Protein AF-A0A2I0VXY8-F1 (afdb_monomer_lite)

Structure (mmCIF, N/CA/C/O backbone):
data_AF-A0A2I0VXY8-F1
#
_entry.id   AF-A0A2I0VXY8-F1
#
loop_
_atom_site.group_PDB
_atom_site.id
_atom_site.type_symbol
_atom_site.label_atom_id
_atom_site.label_alt_id
_atom_site.label_comp_id
_atom_site.label_asym_id
_atom_site.label_entity_id
_atom_site.label_seq_id
_atom_site.pdbx_PDB_ins_code
_atom_site.Cartn_x
_atom_site.Cartn_y
_atom_site.Cartn_z
_atom_site.occupancy
_atom_site.B_iso_or_equiv
_atom_site.auth_seq_id
_atom_site.auth_comp_id
_atom_site.auth_asym_id
_atom_site.auth_atom_id
_atom_site.pdbx_PDB_model_num
ATOM 1 N N . MET A 1 1 ? -5.530 31.339 13.058 1.00 39.69 1 MET A N 1
ATOM 2 C CA . MET A 1 1 ? -4.666 30.721 12.033 1.00 39.69 1 MET A CA 1
ATOM 3 C C . MET A 1 1 ? -5.581 29.997 11.065 1.00 39.69 1 MET A C 1
ATOM 5 O O . MET A 1 1 ? -6.158 28.988 11.444 1.00 39.69 1 MET A O 1
ATOM 9 N N . ALA A 1 2 ? -5.837 30.596 9.904 1.00 46.59 2 ALA A N 1
ATOM 10 C CA . ALA A 1 2 ? -6.727 30.026 8.899 1.00 46.59 2 ALA A CA 1
ATOM 11 C C . ALA A 1 2 ? -5.932 29.048 8.023 1.00 46.59 2 ALA A C 1
ATOM 13 O O . ALA A 1 2 ? -4.880 29.408 7.498 1.00 46.59 2 ALA A O 1
ATOM 14 N N . LEU A 1 3 ? -6.425 27.814 7.925 1.00 48.12 3 LEU A N 1
ATOM 15 C CA . LEU A 1 3 ? -5.934 26.788 7.010 1.00 48.12 3 LEU A CA 1
ATOM 16 C C . LEU A 1 3 ? -6.365 27.178 5.592 1.00 48.12 3 LEU A C 1
ATOM 18 O O . LEU A 1 3 ? -7.561 27.280 5.325 1.00 48.12 3 LEU A O 1
ATOM 22 N N . LEU A 1 4 ? -5.405 27.425 4.703 1.00 47.28 4 LEU A N 1
ATOM 23 C CA . LEU A 1 4 ? -5.689 27.650 3.288 1.00 47.28 4 LEU A CA 1
ATOM 24 C C . LEU A 1 4 ? -5.963 26.297 2.619 1.00 47.28 4 LEU A C 1
ATOM 26 O O . LEU A 1 4 ? -5.117 25.402 2.637 1.00 47.28 4 LEU A O 1
ATOM 30 N N . SER A 1 5 ? -7.183 26.163 2.089 1.00 48.56 5 SER A N 1
ATOM 31 C CA . SER A 1 5 ? -7.666 25.021 1.310 1.00 48.56 5 SER A CA 1
ATOM 32 C C . SER A 1 5 ? -6.918 24.937 -0.019 1.00 48.56 5 SER A C 1
ATOM 34 O O . SER A 1 5 ? -6.565 25.948 -0.623 1.00 48.56 5 SER A O 1
ATOM 36 N N . GLN A 1 6 ? -6.733 23.718 -0.511 1.00 51.12 6 GLN A N 1
ATOM 37 C CA . GLN A 1 6 ? -6.024 23.375 -1.746 1.00 51.12 6 GLN A CA 1
ATOM 38 C C . GLN A 1 6 ? -6.701 23.914 -3.033 1.00 51.12 6 GLN A C 1
ATOM 40 O O . GLN A 1 6 ? -6.185 23.737 -4.136 1.00 51.12 6 GLN A O 1
ATOM 45 N N . ASP A 1 7 ? -7.824 24.622 -2.892 1.00 49.06 7 ASP A N 1
ATOM 46 C CA . ASP A 1 7 ? -8.655 25.152 -3.976 1.00 49.06 7 ASP A CA 1
ATOM 47 C C . ASP A 1 7 ? -8.208 26.521 -4.523 1.00 49.06 7 ASP A C 1
ATOM 49 O O . ASP A 1 7 ? -8.632 26.914 -5.614 1.00 49.06 7 ASP A O 1
ATOM 53 N N . ASP A 1 8 ? -7.315 27.239 -3.833 1.00 45.84 8 ASP A N 1
ATOM 54 C CA . ASP A 1 8 ? -6.817 28.541 -4.309 1.00 45.84 8 ASP A CA 1
ATOM 55 C C . ASP A 1 8 ? -5.757 28.409 -5.416 1.00 45.84 8 ASP A C 1
ATOM 57 O O . ASP A 1 8 ? -5.575 29.319 -6.229 1.00 45.84 8 ASP A O 1
ATOM 61 N N . PHE A 1 9 ? -5.097 27.252 -5.528 1.00 46.38 9 PHE A N 1
ATOM 62 C CA . PHE A 1 9 ? -4.024 27.051 -6.507 1.00 46.38 9 PHE A CA 1
ATOM 63 C C . PHE A 1 9 ? -4.545 26.894 -7.947 1.00 46.38 9 PHE A C 1
ATOM 65 O O . PHE A 1 9 ? -3.851 27.215 -8.911 1.00 46.38 9 PHE A O 1
ATOM 72 N N . VAL A 1 10 ? -5.794 26.450 -8.117 1.00 50.94 10 VAL A N 1
ATOM 73 C CA . VAL A 1 10 ? -6.386 26.197 -9.445 1.00 50.94 10 VAL A CA 1
ATOM 74 C C . VAL A 1 10 ? -7.103 27.437 -10.003 1.00 50.94 10 VAL A C 1
ATOM 76 O O . VAL A 1 10 ? -7.308 27.554 -11.213 1.00 50.94 10 VAL A O 1
ATOM 79 N N . ARG A 1 11 ? -7.438 28.421 -9.156 1.00 52.59 11 ARG A N 1
ATOM 80 C CA . ARG A 1 11 ? -8.247 29.590 -9.547 1.00 52.59 11 ARG A CA 1
ATOM 81 C C . ARG A 1 11 ? -7.447 30.762 -10.129 1.00 52.59 11 ARG A C 1
ATOM 83 O O . ARG A 1 11 ? -8.044 31.689 -10.665 1.00 52.59 11 ARG A O 1
ATOM 90 N N . ALA A 1 12 ? -6.117 30.727 -10.120 1.00 44.78 12 ALA A N 1
ATOM 91 C CA . ALA A 1 12 ? -5.314 31.847 -10.622 1.00 44.78 12 ALA A CA 1
ATOM 92 C C . ALA A 1 12 ? -5.140 31.891 -12.155 1.00 44.78 12 ALA A C 1
ATOM 94 O O . ALA A 1 12 ? -4.522 32.820 -12.666 1.00 44.78 12 ALA A O 1
ATOM 95 N N . ARG A 1 13 ? -5.662 30.919 -12.923 1.00 51.94 13 ARG A N 1
ATOM 96 C CA . ARG A 1 13 ? -5.364 30.815 -14.369 1.00 51.94 13 ARG A CA 1
ATOM 97 C C . ARG A 1 13 ? -6.509 31.172 -15.312 1.00 51.94 13 ARG A C 1
ATOM 99 O O . ARG A 1 13 ? -6.507 30.763 -16.471 1.00 51.94 13 ARG A O 1
ATOM 106 N N . LYS A 1 14 ? -7.495 31.931 -14.831 1.00 50.03 14 LYS A N 1
ATOM 107 C CA . LYS A 1 14 ? -8.641 32.340 -15.648 1.00 50.03 14 LYS A CA 1
ATOM 108 C C . LYS A 1 14 ? -9.065 33.772 -15.333 1.00 50.03 14 LYS A C 1
ATOM 110 O O . LYS A 1 14 ? -10.103 33.986 -14.723 1.00 50.03 14 LYS A O 1
ATOM 115 N N . SER A 1 15 ? -8.265 34.754 -15.751 1.00 42.41 15 SER A N 1
ATOM 116 C CA . SER A 1 15 ? -8.765 36.123 -15.896 1.00 42.41 15 SER A CA 1
ATOM 117 C C . SER A 1 15 ? -7.908 36.954 -16.851 1.00 42.41 15 SER A C 1
ATOM 119 O O . SER A 1 15 ? -6.727 37.166 -16.614 1.00 42.41 15 SER A O 1
ATOM 121 N N . CYS A 1 16 ? -8.581 37.452 -17.888 1.00 39.25 16 CYS A N 1
ATOM 122 C CA . CYS A 1 16 ? -8.264 38.636 -18.684 1.00 39.25 16 CYS A CA 1
ATOM 123 C C . CYS A 1 16 ? -7.023 38.599 -19.587 1.00 39.25 16 CYS A C 1
ATOM 125 O O . CYS A 1 16 ? -5.950 39.098 -19.269 1.00 39.25 16 CYS A O 1
ATOM 127 N N . HIS A 1 17 ? -7.275 38.183 -20.828 1.00 43.22 17 HIS A N 1
ATOM 128 C CA . HIS A 1 17 ? -6.814 38.972 -21.964 1.00 43.22 17 HIS A CA 1
ATOM 129 C C . HIS A 1 17 ? -7.229 40.441 -21.769 1.00 43.22 17 HIS A C 1
ATOM 131 O O . HIS A 1 17 ? -8.412 40.706 -21.562 1.00 43.22 17 HIS A O 1
ATOM 137 N N . SER A 1 18 ? -6.275 41.370 -21.848 1.00 44.22 18 SER A N 1
ATOM 138 C CA . SER A 1 18 ? -6.299 42.512 -22.778 1.00 44.22 18 SER A CA 1
ATOM 139 C C . SER A 1 18 ? -5.542 43.730 -22.233 1.00 44.22 18 SER A C 1
ATOM 141 O O . SER A 1 18 ? -5.826 44.226 -21.147 1.00 44.22 18 SER A O 1
ATOM 143 N N . THR A 1 19 ? -4.698 44.263 -23.120 1.00 50.09 19 THR A N 1
ATOM 144 C CA . THR A 1 19 ? -4.277 45.669 -23.226 1.00 50.09 19 THR A CA 1
ATOM 145 C C . THR A 1 19 ? -3.020 46.101 -22.462 1.00 50.09 19 THR A C 1
ATOM 147 O O . THR A 1 19 ? -3.094 46.660 -21.375 1.00 50.09 19 THR A O 1
ATOM 150 N N . GLY A 1 20 ? -1.883 46.003 -23.164 1.00 48.53 20 GLY A N 1
ATOM 151 C CA . GLY A 1 20 ? -0.896 47.089 -23.204 1.00 48.53 20 GLY A CA 1
ATOM 152 C C . GLY A 1 20 ? 0.458 46.814 -22.555 1.00 48.53 20 GLY A C 1
ATOM 153 O O . GLY A 1 20 ? 0.746 47.387 -21.513 1.00 48.53 20 GLY A O 1
ATOM 154 N N . GLU A 1 21 ? 1.330 46.048 -23.215 1.00 42.62 21 GLU A N 1
ATOM 155 C CA . GLU A 1 21 ? 2.767 46.064 -22.915 1.00 42.62 21 GLU A CA 1
ATOM 156 C C . GLU A 1 21 ? 3.535 46.643 -24.105 1.00 42.62 21 GLU A C 1
ATOM 158 O O . GLU A 1 21 ? 3.583 46.068 -25.194 1.00 42.62 21 GLU A O 1
ATOM 163 N N . GLY A 1 22 ? 4.121 47.819 -23.888 1.00 44.28 22 GLY A N 1
ATOM 164 C CA . GLY A 1 22 ? 5.251 48.293 -24.666 1.00 44.28 22 GLY A CA 1
ATOM 165 C C . GLY A 1 22 ? 6.540 47.687 -24.112 1.00 44.28 22 GLY A C 1
ATOM 166 O O . GLY A 1 22 ? 6.808 47.811 -22.924 1.00 44.28 22 GLY A O 1
ATOM 167 N N . SER A 1 23 ? 7.316 47.085 -25.016 1.00 50.28 23 SER A N 1
ATOM 168 C CA . SER A 1 23 ? 8.779 46.925 -25.019 1.00 50.28 23 SER A CA 1
ATOM 169 C C . SER A 1 23 ? 9.497 46.410 -23.762 1.00 50.28 23 SER A C 1
ATOM 171 O O . SER A 1 23 ? 9.685 47.140 -22.797 1.00 50.28 23 SER A O 1
ATOM 173 N N 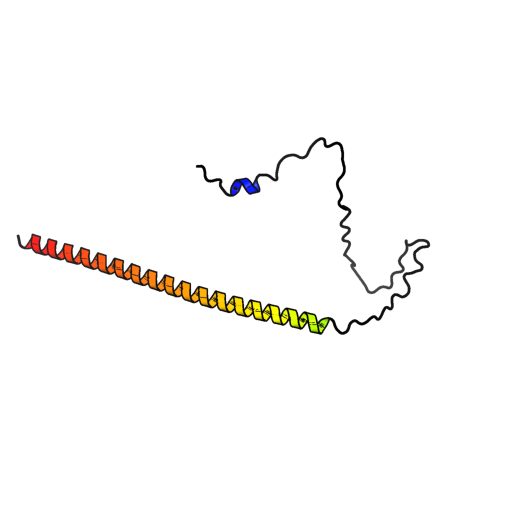. SER A 1 24 ? 10.194 45.276 -23.895 1.00 54.75 24 SER A N 1
ATOM 174 C CA . SER A 1 24 ? 11.632 45.258 -24.248 1.00 54.75 24 SER A CA 1
ATOM 175 C C . SER A 1 24 ? 12.341 43.987 -23.755 1.00 54.75 24 SER A C 1
ATOM 177 O O . SER A 1 24 ? 12.337 43.682 -22.571 1.00 54.75 24 SER A O 1
ATOM 179 N N . SER A 1 25 ? 13.036 43.342 -24.698 1.00 55.22 25 SER A N 1
ATOM 180 C CA . SER A 1 25 ? 14.230 42.497 -24.547 1.00 55.22 25 SER A CA 1
ATOM 181 C C . SER A 1 25 ? 14.172 41.268 -23.626 1.00 55.22 25 SER A C 1
ATOM 183 O O . SER A 1 25 ? 14.340 41.348 -22.413 1.00 55.22 25 SER A O 1
ATOM 185 N N . GLY A 1 26 ? 14.079 40.090 -24.249 1.00 40.38 26 GLY A N 1
ATOM 186 C CA . GLY A 1 26 ? 14.292 38.815 -23.570 1.00 40.38 26 GLY A CA 1
ATOM 187 C C . GLY A 1 26 ? 14.126 37.613 -24.494 1.00 40.38 26 GLY A C 1
ATOM 188 O O . GLY A 1 26 ? 13.031 37.093 -24.640 1.00 40.38 26 GLY A O 1
ATOM 189 N N . SER A 1 27 ? 15.227 37.207 -25.130 1.00 53.22 27 SER A N 1
ATOM 190 C CA . SER A 1 27 ? 15.594 35.819 -25.453 1.00 53.22 27 SER A CA 1
ATOM 191 C C . SER A 1 27 ? 14.529 34.730 -25.223 1.00 53.22 27 SER A C 1
ATOM 193 O O . SER A 1 27 ? 14.286 34.350 -24.082 1.00 53.22 27 SER A O 1
ATOM 195 N N . ALA A 1 28 ? 14.041 34.126 -26.307 1.00 46.94 28 ALA A N 1
ATOM 196 C CA . ALA A 1 28 ? 13.928 32.675 -26.509 1.00 46.94 28 ALA A CA 1
ATOM 197 C C . ALA A 1 28 ? 13.139 32.430 -27.799 1.00 46.94 28 ALA A C 1
ATOM 199 O O . ALA A 1 28 ? 12.062 32.980 -27.994 1.00 46.94 28 ALA A O 1
ATOM 200 N N . HIS A 1 29 ? 13.715 31.616 -28.673 1.00 53.88 29 HIS A N 1
ATOM 201 C CA . HIS A 1 29 ? 13.221 31.196 -29.982 1.00 53.88 29 HIS A CA 1
ATOM 202 C C . HIS A 1 29 ? 11.761 30.691 -29.926 1.00 53.88 29 HIS A C 1
ATOM 204 O O . HIS A 1 29 ? 11.521 29.660 -29.295 1.00 53.88 29 HIS A O 1
ATOM 210 N N . PRO A 1 30 ? 10.787 31.338 -30.599 1.00 53.91 30 PRO A N 1
ATOM 211 C CA . PRO A 1 30 ? 9.439 30.804 -30.694 1.00 53.91 30 PRO A CA 1
ATOM 212 C C . PRO A 1 30 ? 8.966 30.838 -32.147 1.00 53.91 30 PRO A C 1
ATOM 214 O O . PRO A 1 30 ? 8.370 31.808 -32.598 1.00 53.91 30 PRO A O 1
ATOM 217 N N . SER A 1 31 ? 9.231 29.781 -32.895 1.00 50.72 31 SER A N 1
ATOM 218 C CA . SER A 1 31 ? 8.429 29.445 -34.070 1.00 50.72 31 SER A CA 1
ATOM 219 C C . SER A 1 31 ? 8.839 28.049 -34.510 1.00 50.72 31 SER A C 1
ATOM 221 O O . SER A 1 31 ? 10.013 27.703 -34.495 1.00 50.72 31 SER A O 1
ATOM 223 N N . GLU A 1 32 ? 7.960 27.146 -34.884 1.00 47.75 32 GLU A N 1
ATOM 224 C CA . GLU A 1 32 ? 6.510 27.124 -34.952 1.00 47.75 32 GLU A CA 1
ATOM 225 C C . GLU A 1 32 ? 6.243 25.655 -35.271 1.00 47.75 32 GLU A C 1
ATOM 227 O O . GLU A 1 32 ? 6.918 25.066 -36.119 1.00 47.75 32 GLU A O 1
ATOM 232 N N . TYR A 1 33 ? 5.351 25.010 -34.528 1.00 51.44 33 TYR A N 1
ATOM 233 C CA . TYR A 1 33 ? 5.003 23.627 -34.810 1.00 51.44 33 TYR A CA 1
ATOM 234 C C . TYR A 1 33 ? 4.408 23.561 -36.222 1.00 51.44 33 TYR A C 1
ATOM 236 O O . TYR A 1 33 ? 3.313 24.062 -36.465 1.00 51.44 33 TYR A O 1
ATOM 244 N N . HIS A 1 34 ? 5.120 22.935 -37.155 1.00 47.75 34 HIS A N 1
ATOM 245 C CA . HIS A 1 34 ? 4.559 22.495 -38.429 1.00 47.75 34 HIS A CA 1
ATOM 246 C C . HIS A 1 34 ? 4.683 20.977 -38.526 1.00 47.75 34 HIS A C 1
ATOM 248 O O . HIS A 1 34 ? 5.476 20.413 -39.276 1.00 47.75 34 HIS A O 1
ATOM 254 N N . THR A 1 35 ? 3.873 20.315 -37.703 1.00 50.97 35 THR A N 1
ATOM 255 C CA . THR A 1 35 ? 3.573 18.891 -37.812 1.00 50.97 35 THR A CA 1
ATOM 256 C C . THR A 1 35 ? 2.716 18.680 -39.055 1.00 50.97 35 THR A C 1
ATOM 258 O O . THR A 1 35 ? 1.533 19.006 -39.053 1.00 50.97 35 THR A O 1
ATOM 261 N N . TRP A 1 36 ? 3.304 18.120 -40.109 1.00 45.09 36 TRP A N 1
ATOM 262 C CA . TRP A 1 36 ? 2.553 17.554 -41.225 1.00 45.09 36 TRP A CA 1
ATOM 263 C C . TRP A 1 36 ? 2.878 16.073 -41.310 1.00 45.09 36 TRP A C 1
ATOM 265 O O . TRP A 1 36 ? 3.989 15.681 -41.661 1.00 45.09 36 TRP A O 1
ATOM 275 N N . SER A 1 37 ? 1.895 15.247 -40.990 1.00 54.56 37 SER A N 1
ATOM 276 C CA . SER A 1 37 ? 1.939 13.823 -41.273 1.00 54.56 37 SER A CA 1
ATOM 277 C C . SER A 1 37 ? 0.543 13.378 -41.664 1.00 54.56 37 SER A C 1
ATOM 279 O O . SER A 1 37 ? -0.280 13.094 -40.801 1.00 54.56 37 SER A O 1
ATOM 281 N N . ASP A 1 38 ? 0.301 13.327 -42.969 1.00 45.38 38 ASP A N 1
ATOM 282 C CA . ASP A 1 38 ? -0.522 12.262 -43.528 1.00 45.38 38 ASP A CA 1
ATOM 283 C C . ASP A 1 38 ? -0.097 12.003 -44.976 1.00 45.38 38 ASP A C 1
ATOM 285 O O . ASP A 1 38 ? -0.452 12.730 -45.904 1.00 45.38 38 ASP A O 1
ATOM 289 N N . VAL A 1 39 ? 0.724 10.967 -45.172 1.00 57.31 39 VAL A N 1
ATOM 290 C CA . VAL A 1 39 ? 0.966 10.411 -46.507 1.00 57.31 39 VAL A CA 1
ATOM 291 C C . VAL A 1 39 ? -0.068 9.318 -46.708 1.00 57.31 39 VAL A C 1
ATOM 293 O O . VAL A 1 39 ? 0.178 8.136 -46.464 1.00 57.31 39 VAL A O 1
ATOM 296 N N . VAL A 1 40 ? -1.260 9.727 -47.135 1.00 48.97 40 VAL A N 1
ATOM 297 C CA . VAL A 1 40 ? -2.282 8.781 -47.567 1.00 48.97 40 VAL A CA 1
ATOM 298 C C . VAL A 1 40 ? -1.931 8.334 -48.983 1.00 48.97 40 VAL A C 1
ATOM 300 O O . VAL A 1 40 ? -2.163 9.045 -49.956 1.00 48.97 40 VAL A O 1
ATOM 303 N N . GLY A 1 41 ? -1.376 7.129 -49.090 1.00 48.88 41 GLY A N 1
ATOM 304 C CA . GLY A 1 41 ? -1.437 6.346 -50.320 1.00 48.88 41 GLY A CA 1
ATOM 305 C C . GLY A 1 41 ? -0.135 6.209 -51.106 1.00 48.88 41 GLY A C 1
ATOM 306 O O . GLY A 1 41 ? 0.326 7.123 -51.777 1.00 48.88 41 GLY A O 1
ATOM 307 N N . GLY A 1 42 ? 0.338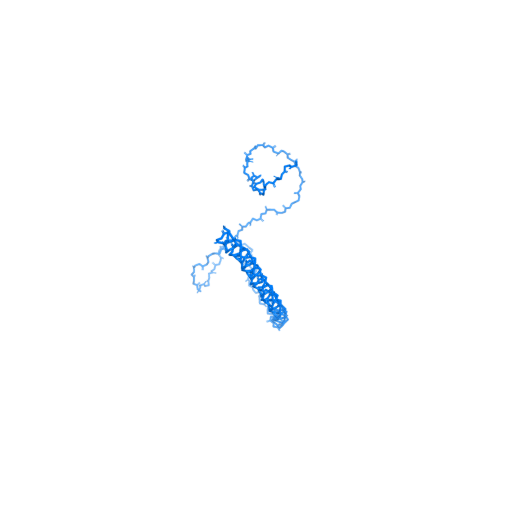 4.964 -51.159 1.00 45.94 42 GLY A N 1
ATOM 308 C CA . GLY A 1 42 ? 0.881 4.394 -52.387 1.00 45.94 42 GLY A CA 1
ATOM 309 C C . GLY A 1 42 ? 2.379 4.571 -52.605 1.00 45.94 42 GLY A C 1
ATOM 310 O O . GLY A 1 42 ? 2.924 5.665 -52.675 1.00 45.94 42 GLY A O 1
ATOM 311 N N . ARG A 1 43 ? 3.045 3.439 -52.825 1.00 58.00 43 ARG A N 1
ATOM 312 C CA . ARG A 1 43 ? 4.410 3.345 -53.343 1.00 58.00 43 ARG A CA 1
ATOM 313 C C . ARG A 1 43 ? 4.441 3.902 -54.775 1.00 58.00 43 ARG A C 1
ATOM 315 O O . ARG A 1 43 ? 4.377 3.140 -55.733 1.00 58.00 43 ARG A O 1
ATOM 322 N N . GLN A 1 44 ? 4.500 5.221 -54.938 1.00 52.81 44 GLN A N 1
ATOM 323 C CA . GLN A 1 44 ? 4.693 5.865 -56.235 1.00 52.81 44 GLN A CA 1
ATOM 324 C C . GLN A 1 44 ? 5.842 6.866 -56.158 1.00 52.81 44 GLN A C 1
ATOM 326 O O . GLN A 1 44 ? 5.891 7.744 -55.302 1.00 52.81 44 GLN A O 1
ATOM 331 N N . ARG A 1 45 ? 6.803 6.685 -57.067 1.00 60.84 45 ARG A N 1
ATOM 332 C CA . ARG A 1 45 ? 7.999 7.509 -57.249 1.00 60.84 45 ARG A CA 1
ATOM 333 C C . ARG A 1 45 ? 7.567 8.891 -57.759 1.00 60.84 45 ARG A C 1
ATOM 335 O O . ARG A 1 45 ? 7.540 9.131 -58.963 1.00 60.84 45 ARG A O 1
ATOM 342 N N . GLY A 1 46 ? 7.153 9.761 -56.841 1.00 48.09 46 GLY A N 1
ATOM 343 C CA . GLY A 1 46 ? 6.697 11.118 -57.130 1.00 48.09 46 GLY A CA 1
ATOM 344 C C . GLY A 1 46 ? 7.870 12.040 -57.447 1.00 48.09 46 GLY A C 1
ATOM 345 O O . GLY A 1 46 ? 8.811 12.151 -56.664 1.00 48.09 46 GLY A O 1
ATOM 346 N N . ARG A 1 47 ? 7.829 12.703 -58.606 1.00 64.00 47 ARG A N 1
ATOM 347 C CA . ARG A 1 47 ? 8.729 13.826 -58.898 1.00 64.00 47 ARG A CA 1
ATOM 348 C C . ARG A 1 47 ? 8.256 15.013 -58.063 1.00 64.00 47 ARG A C 1
ATOM 350 O O . ARG A 1 47 ? 7.101 15.414 -58.176 1.00 64.00 47 ARG A O 1
ATOM 357 N N . ILE A 1 48 ? 9.134 15.541 -57.217 1.00 59.25 48 ILE A N 1
ATOM 358 C CA . ILE A 1 48 ? 8.851 16.723 -56.402 1.00 59.25 48 ILE A CA 1
ATOM 359 C C . ILE A 1 48 ? 9.012 17.947 -57.306 1.00 59.25 48 ILE A C 1
ATOM 361 O O . ILE A 1 48 ? 10.103 18.210 -57.810 1.00 59.25 48 ILE A O 1
ATOM 365 N N . TYR A 1 49 ? 7.929 18.689 -57.528 1.00 59.06 49 TYR A N 1
ATOM 366 C CA . TYR A 1 49 ? 7.962 19.978 -58.217 1.00 59.06 49 TYR A CA 1
ATOM 367 C C . TYR A 1 49 ? 7.874 21.094 -57.170 1.00 59.06 49 TYR A C 1
ATOM 369 O O . TYR A 1 49 ? 7.027 21.029 -56.285 1.00 59.06 49 TYR A O 1
ATOM 377 N N . GLY A 1 50 ? 8.754 22.099 -57.262 1.00 60.38 50 GLY A N 1
ATOM 378 C CA . GLY A 1 50 ? 8.729 23.277 -56.378 1.00 60.38 50 GLY A CA 1
ATOM 379 C C . GLY A 1 50 ? 10.074 23.734 -55.801 1.00 60.38 50 GLY A C 1
ATOM 380 O O . GLY A 1 50 ? 10.119 24.775 -55.160 1.00 60.38 50 GLY A O 1
ATOM 381 N N . LEU A 1 51 ? 11.180 23.018 -56.038 1.00 60.03 51 LEU A N 1
ATOM 382 C CA . LEU A 1 51 ? 12.483 23.329 -55.417 1.00 60.03 51 LEU A CA 1
ATOM 383 C C . LEU A 1 51 ? 13.347 24.375 -56.151 1.00 60.03 51 LEU A C 1
ATOM 385 O O . LEU A 1 51 ? 14.462 24.656 -55.711 1.00 60.03 51 LEU A O 1
ATOM 389 N N . GLY A 1 52 ? 12.870 24.957 -57.256 1.00 61.19 52 GLY A N 1
ATOM 390 C CA . GLY A 1 52 ? 13.661 25.909 -58.049 1.00 61.19 52 GLY A CA 1
ATOM 391 C C . GLY A 1 52 ? 15.071 25.386 -58.379 1.00 61.19 52 GLY A C 1
ATOM 392 O O . GLY A 1 52 ? 15.299 24.178 -58.457 1.00 61.19 52 GLY A O 1
ATOM 393 N N . SER A 1 53 ? 16.048 26.281 -58.534 1.00 58.56 53 SER A N 1
ATOM 394 C CA . SER A 1 53 ? 17.460 25.935 -58.786 1.00 58.56 53 SER A CA 1
ATOM 395 C C . SER A 1 53 ? 18.155 25.187 -57.633 1.00 58.56 53 SER A C 1
ATOM 397 O O . SER A 1 53 ? 19.295 24.758 -57.793 1.00 58.56 53 SER A O 1
ATOM 399 N N . GLN A 1 54 ? 17.486 24.989 -56.492 1.00 58.50 54 GLN A N 1
ATOM 400 C CA . GLN A 1 54 ? 18.031 24.323 -55.306 1.00 58.50 54 GLN A CA 1
ATOM 401 C C . GLN A 1 54 ? 17.676 22.825 -55.230 1.00 58.50 54 GLN A C 1
ATOM 403 O O . GLN A 1 54 ? 18.101 22.125 -54.315 1.00 58.50 54 GLN A O 1
ATOM 408 N N . GLY A 1 55 ? 16.936 22.299 -56.214 1.00 56.66 55 GLY A N 1
ATOM 409 C CA . GLY A 1 55 ? 16.531 20.889 -56.267 1.00 56.66 55 GLY A CA 1
ATOM 410 C C . GLY A 1 55 ? 17.620 19.889 -56.679 1.00 56.66 55 GLY A C 1
ATOM 411 O O . GLY A 1 55 ? 17.341 18.696 -56.732 1.00 56.66 55 GLY A O 1
ATOM 412 N N . TYR A 1 56 ? 18.843 20.335 -56.984 1.00 55.00 56 TYR A N 1
ATOM 413 C CA . TYR A 1 56 ? 19.863 19.485 -57.618 1.00 55.00 56 TYR A CA 1
ATOM 414 C C . TYR A 1 56 ? 20.700 18.620 -56.652 1.00 55.00 56 TYR A C 1
ATOM 416 O O . TYR A 1 56 ? 21.584 17.902 -57.100 1.00 55.00 56 TYR A O 1
ATOM 424 N N . ALA A 1 57 ? 20.455 18.663 -55.337 1.00 55.03 57 ALA A N 1
ATOM 425 C CA . ALA A 1 57 ? 21.326 18.009 -54.348 1.00 55.03 57 ALA A CA 1
ATOM 426 C C . ALA A 1 57 ? 20.680 16.852 -53.560 1.00 55.03 57 ALA A C 1
ATOM 428 O O . ALA A 1 57 ? 21.287 16.363 -52.613 1.00 55.03 57 ALA A O 1
ATOM 429 N N . TYR A 1 58 ? 19.476 16.389 -53.920 1.00 49.38 58 TYR A N 1
ATOM 430 C CA . TYR A 1 58 ? 18.842 15.250 -53.225 1.00 49.38 58 TYR A CA 1
ATOM 431 C C . TYR A 1 58 ? 19.184 13.880 -53.839 1.00 49.38 58 TYR A C 1
ATOM 433 O O . TYR A 1 58 ? 18.521 12.879 -53.574 1.00 49.38 58 TYR A O 1
ATOM 441 N N . GLU A 1 59 ? 20.220 13.803 -54.670 1.00 58.56 59 GLU A N 1
ATOM 442 C CA . GLU A 1 59 ? 20.739 12.528 -55.149 1.00 58.56 59 GLU A CA 1
ATOM 443 C C . GLU A 1 59 ? 21.984 12.164 -54.331 1.00 58.56 59 GLU A C 1
ATOM 445 O O . GLU A 1 59 ? 23.067 12.694 -54.547 1.00 58.56 59 GLU A O 1
ATOM 450 N N . GLY A 1 60 ? 21.818 11.250 -53.369 1.00 53.72 60 GLY A N 1
ATOM 451 C CA . GLY A 1 60 ? 22.943 10.451 -52.885 1.00 53.72 60 GLY A CA 1
ATOM 452 C C . GLY A 1 60 ? 23.460 10.713 -51.472 1.00 53.72 60 GLY A C 1
ATOM 453 O O . GLY A 1 60 ? 24.668 10.764 -51.280 1.00 53.72 60 GLY A O 1
ATOM 454 N N . ASN A 1 61 ? 22.605 10.695 -50.448 1.00 50.41 61 ASN A N 1
ATOM 455 C CA . ASN A 1 61 ? 23.061 10.298 -49.107 1.00 50.41 61 ASN A CA 1
ATOM 456 C C . ASN A 1 61 ? 22.905 8.781 -48.931 1.00 50.41 61 ASN A C 1
ATOM 458 O O . ASN A 1 61 ? 22.179 8.305 -48.063 1.00 50.41 61 ASN A O 1
ATOM 462 N N . SER A 1 62 ? 23.623 8.004 -49.751 1.00 55.03 62 SER A N 1
ATOM 463 C CA . SER A 1 62 ? 23.999 6.634 -49.375 1.00 55.03 62 SER A CA 1
ATOM 464 C C . SER A 1 62 ? 25.144 6.707 -48.366 1.00 55.03 62 SER A C 1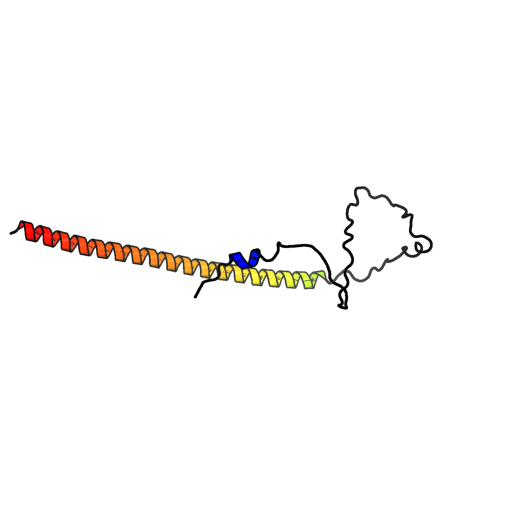
ATOM 466 O O . SER A 1 62 ? 26.270 6.312 -48.649 1.00 55.03 62 SER A O 1
ATOM 468 N N . SER A 1 63 ? 24.863 7.244 -47.180 1.00 48.47 63 SER A N 1
ATOM 469 C CA . SER A 1 63 ? 25.753 7.094 -46.033 1.00 48.47 63 SER A CA 1
ATOM 470 C C . SER A 1 63 ? 25.381 5.799 -45.328 1.00 48.47 63 SER A C 1
AT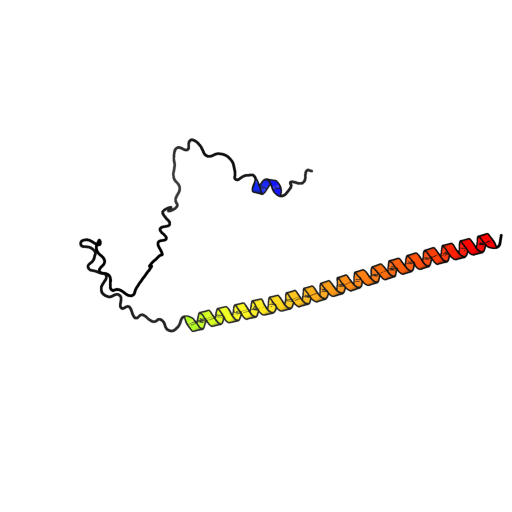OM 472 O O . SER A 1 63 ? 24.696 5.794 -44.308 1.00 48.47 63 SER A O 1
ATOM 474 N N . THR A 1 64 ? 25.833 4.682 -45.896 1.00 53.19 64 THR A N 1
ATOM 475 C CA . THR A 1 64 ? 25.951 3.400 -45.195 1.00 53.19 64 THR A CA 1
ATOM 476 C C . THR A 1 64 ? 27.029 3.568 -44.125 1.00 53.19 64 THR A C 1
ATOM 478 O O . THR A 1 64 ? 28.187 3.216 -44.320 1.00 53.19 64 THR A O 1
ATOM 481 N N . SER A 1 65 ? 26.665 4.201 -43.013 1.00 52.62 65 SER A N 1
ATOM 482 C CA . SER A 1 65 ? 27.547 4.486 -41.885 1.00 52.62 65 SER A CA 1
ATOM 483 C C . SER A 1 65 ? 27.027 3.734 -40.667 1.00 52.62 65 SER A C 1
ATOM 485 O O . SER A 1 65 ? 26.134 4.210 -39.978 1.00 52.62 65 SER A O 1
ATOM 487 N N . ALA A 1 66 ? 27.579 2.535 -40.463 1.00 53.28 66 ALA A N 1
ATOM 488 C CA . ALA A 1 66 ? 27.634 1.785 -39.206 1.00 53.28 66 ALA A CA 1
ATOM 489 C C . ALA A 1 66 ? 26.367 1.797 -38.320 1.00 53.28 66 ALA A C 1
ATOM 491 O O . ALA A 1 66 ? 26.387 2.292 -37.199 1.00 53.28 66 ALA A O 1
ATOM 492 N N . PHE A 1 67 ? 25.283 1.169 -38.777 1.00 52.97 67 PHE A N 1
ATOM 493 C CA . PHE A 1 67 ? 24.140 0.825 -37.919 1.00 52.97 67 PHE A CA 1
ATOM 494 C C . PHE A 1 67 ? 24.167 -0.650 -37.511 1.00 52.97 67 PHE A C 1
ATOM 496 O O . PHE A 1 67 ? 23.203 -1.363 -37.743 1.00 52.97 67 PHE A O 1
ATOM 503 N N . TYR A 1 68 ? 25.260 -1.122 -36.913 1.00 54.72 68 TYR A N 1
ATOM 504 C CA . TYR A 1 68 ? 25.255 -2.409 -36.209 1.00 54.72 68 TYR A CA 1
ATOM 505 C C . TYR A 1 68 ? 26.229 -2.379 -35.027 1.00 54.72 68 TYR A C 1
ATOM 507 O O . TYR A 1 68 ? 27.208 -3.106 -35.068 1.00 54.72 68 TYR A O 1
ATOM 515 N N . ASP A 1 69 ? 25.995 -1.523 -34.018 1.00 53.81 69 ASP A N 1
ATOM 516 C CA . ASP A 1 69 ? 26.320 -1.877 -32.613 1.00 53.81 69 ASP A CA 1
ATOM 517 C C . ASP A 1 69 ? 25.750 -0.922 -31.531 1.00 53.81 69 ASP A C 1
ATOM 519 O O . ASP A 1 69 ? 26.366 -0.683 -30.499 1.00 53.81 69 ASP A O 1
ATOM 523 N N . LEU A 1 70 ? 24.573 -0.316 -31.735 1.00 52.97 70 LEU A N 1
ATOM 524 C CA . LEU A 1 70 ? 23.881 0.415 -30.649 1.00 52.97 70 LEU A CA 1
ATOM 525 C C . LEU A 1 70 ? 22.780 -0.415 -29.976 1.00 52.97 70 LEU A C 1
ATOM 527 O O . LEU A 1 70 ? 22.221 0.008 -28.968 1.00 52.97 70 LEU A O 1
ATOM 531 N N . SER A 1 71 ? 22.472 -1.601 -30.509 1.00 55.91 71 SER A N 1
ATOM 532 C CA . SER A 1 71 ? 21.393 -2.447 -29.988 1.00 55.91 71 SER A CA 1
ATOM 533 C C . SER A 1 71 ? 21.808 -3.192 -28.718 1.00 55.91 71 SER A C 1
ATOM 535 O O . SER A 1 71 ? 21.003 -3.333 -27.807 1.00 55.91 71 SER A O 1
ATOM 537 N N . THR A 1 72 ? 23.065 -3.628 -28.621 1.00 55.47 72 THR A N 1
ATOM 538 C CA . THR A 1 72 ? 23.543 -4.474 -27.517 1.00 55.47 72 THR A CA 1
ATOM 539 C C . THR A 1 72 ? 23.625 -3.701 -26.193 1.00 55.47 72 THR A C 1
ATOM 541 O O . THR A 1 72 ? 23.179 -4.193 -25.162 1.00 55.47 72 THR A O 1
ATOM 544 N N . GLY A 1 73 ? 24.109 -2.452 -26.224 1.00 56.28 73 GLY A N 1
ATOM 545 C CA . GLY A 1 73 ? 24.258 -1.622 -25.020 1.00 56.28 73 GLY A CA 1
ATOM 546 C C . GLY A 1 73 ? 22.949 -1.025 -2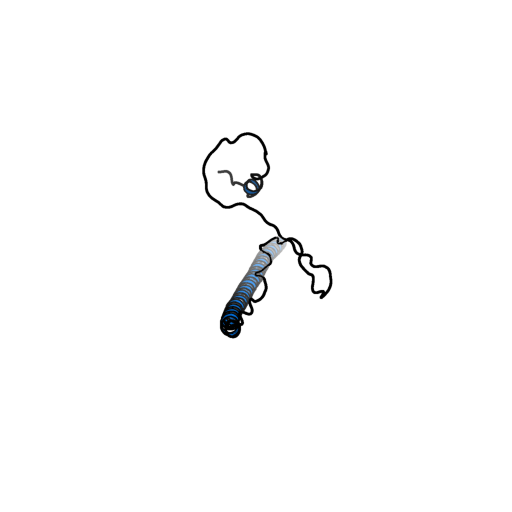4.489 1.00 56.28 73 GLY A C 1
ATOM 547 O O . GLY A 1 73 ? 22.791 -0.861 -23.282 1.00 56.28 73 GLY A O 1
ATOM 548 N N . VAL A 1 74 ? 21.979 -0.717 -25.357 1.00 61.03 74 VAL A N 1
ATOM 549 C CA . VAL A 1 74 ? 20.671 -0.195 -24.917 1.00 61.03 74 VAL A CA 1
ATOM 550 C C . VAL A 1 74 ? 19.828 -1.305 -24.289 1.00 61.03 74 VAL A C 1
ATOM 552 O O . VAL A 1 74 ? 19.288 -1.101 -23.202 1.00 61.03 74 VAL A O 1
ATOM 555 N N . GLU A 1 75 ? 19.777 -2.490 -24.896 1.00 60.09 75 GLU A N 1
ATOM 556 C CA . GLU A 1 75 ? 19.015 -3.628 -24.363 1.00 60.09 75 GLU A CA 1
ATOM 557 C C . GLU A 1 75 ? 19.551 -4.103 -22.999 1.00 60.09 75 GLU A C 1
ATOM 559 O O . GLU A 1 75 ? 18.768 -4.432 -22.103 1.00 60.09 75 GLU A O 1
ATOM 564 N N . GLU A 1 76 ? 20.872 -4.061 -22.786 1.00 65.19 76 GLU A N 1
ATOM 565 C CA . GLU A 1 76 ? 21.492 -4.377 -21.492 1.00 65.19 76 GLU A CA 1
ATOM 566 C C . GLU A 1 76 ? 21.073 -3.376 -20.398 1.00 65.19 76 GLU A C 1
ATOM 568 O O . GLU A 1 76 ? 20.679 -3.775 -19.298 1.00 65.19 76 GLU A O 1
ATOM 573 N N . THR A 1 77 ? 21.036 -2.074 -20.711 1.00 83.31 77 THR A N 1
ATOM 574 C CA . THR A 1 77 ? 20.574 -1.051 -19.752 1.00 83.31 77 THR A CA 1
ATOM 575 C C . THR A 1 77 ? 19.076 -1.132 -19.458 1.00 83.31 77 THR A C 1
ATOM 577 O O . THR A 1 77 ? 18.656 -0.880 -18.325 1.00 83.31 77 THR A O 1
ATOM 580 N N . VAL A 1 78 ? 18.253 -1.497 -20.446 1.00 87.94 78 VAL A N 1
ATOM 581 C CA . VAL A 1 78 ? 16.811 -1.711 -20.255 1.00 87.94 78 VAL A CA 1
ATOM 582 C C . VAL A 1 78 ? 16.585 -2.935 -19.375 1.00 87.94 78 VAL A C 1
ATOM 584 O O . VAL A 1 78 ? 15.843 -2.845 -18.400 1.00 87.94 78 VAL A O 1
ATOM 587 N N . SER A 1 79 ? 17.286 -4.036 -19.646 1.00 90.12 79 SER A N 1
ATOM 588 C CA . SER A 1 79 ? 17.213 -5.263 -18.846 1.00 90.12 79 SER A CA 1
ATOM 589 C C . SER A 1 79 ? 17.611 -5.016 -17.389 1.00 90.12 79 SER A C 1
ATOM 591 O O . SER A 1 79 ? 16.906 -5.440 -16.474 1.00 90.12 79 SER A O 1
ATOM 593 N N . GLN A 1 80 ? 18.683 -4.252 -17.155 1.00 92.75 80 GLN A N 1
ATOM 594 C CA . GLN A 1 80 ? 19.112 -3.879 -15.807 1.00 92.75 80 GLN A CA 1
ATOM 595 C C . GLN A 1 80 ? 18.065 -3.022 -15.077 1.00 92.75 80 GLN A C 1
ATOM 597 O O . GLN A 1 80 ? 17.779 -3.259 -13.903 1.00 92.75 80 GLN A O 1
ATOM 602 N N . ARG A 1 81 ? 17.454 -2.049 -15.766 1.00 93.25 81 ARG A N 1
ATOM 603 C CA . ARG A 1 81 ? 16.384 -1.213 -15.193 1.00 93.25 81 ARG A CA 1
ATOM 604 C C . ARG A 1 81 ? 15.126 -2.019 -14.888 1.00 93.25 81 ARG A C 1
ATOM 606 O O . ARG A 1 81 ? 14.528 -1.821 -13.836 1.00 93.25 81 ARG A O 1
ATOM 613 N N . VAL A 1 82 ? 14.740 -2.939 -15.771 1.00 96.00 82 VAL A N 1
ATOM 614 C CA . VAL A 1 82 ? 13.597 -3.835 -15.550 1.00 96.00 82 VAL A CA 1
ATOM 615 C C . VAL A 1 82 ? 13.850 -4.737 -14.345 1.00 96.00 82 VAL A C 1
ATOM 617 O O . VAL A 1 82 ? 12.958 -4.882 -13.513 1.00 96.00 82 VAL A O 1
ATOM 620 N N . ALA A 1 83 ? 15.057 -5.288 -14.194 1.00 95.38 83 ALA A N 1
ATOM 621 C CA . ALA A 1 83 ? 15.411 -6.104 -13.035 1.00 95.38 83 ALA A CA 1
ATOM 622 C C . ALA A 1 83 ? 15.349 -5.304 -11.722 1.00 95.38 83 ALA A C 1
ATOM 624 O O . ALA A 1 83 ? 14.752 -5.770 -10.754 1.00 95.38 83 ALA A O 1
ATOM 625 N N . ALA A 1 84 ? 15.893 -4.081 -11.705 1.00 94.94 84 ALA A N 1
ATOM 626 C CA . ALA A 1 84 ? 15.834 -3.203 -10.536 1.00 94.94 84 ALA A CA 1
ATOM 627 C C . ALA A 1 84 ? 14.384 -2.866 -10.145 1.00 94.94 84 ALA A C 1
ATOM 629 O O . ALA A 1 84 ? 13.988 -3.080 -9.001 1.00 94.94 84 ALA A O 1
ATOM 630 N N . LEU A 1 85 ? 13.563 -2.439 -11.111 1.00 96.88 85 LEU A N 1
ATOM 631 C CA . LEU A 1 85 ? 12.150 -2.129 -10.873 1.00 96.88 85 LEU A CA 1
ATOM 632 C C . LEU A 1 85 ? 11.348 -3.360 -10.436 1.00 96.88 85 LEU A C 1
ATOM 634 O O . LEU A 1 85 ? 10.459 -3.249 -9.598 1.00 96.88 85 LEU A O 1
ATOM 638 N N . THR A 1 86 ? 11.660 -4.540 -10.976 1.00 96.75 86 THR A N 1
ATOM 639 C CA . THR A 1 86 ? 11.011 -5.792 -10.561 1.00 96.75 86 THR A CA 1
ATOM 640 C C . THR A 1 86 ? 11.320 -6.102 -9.097 1.00 96.75 86 THR A C 1
ATOM 642 O O . THR A 1 86 ? 10.399 -6.402 -8.340 1.00 96.75 86 THR A O 1
ATOM 645 N N . GLY A 1 87 ? 12.579 -5.940 -8.675 1.00 97.50 87 GLY A N 1
ATOM 646 C CA . GLY A 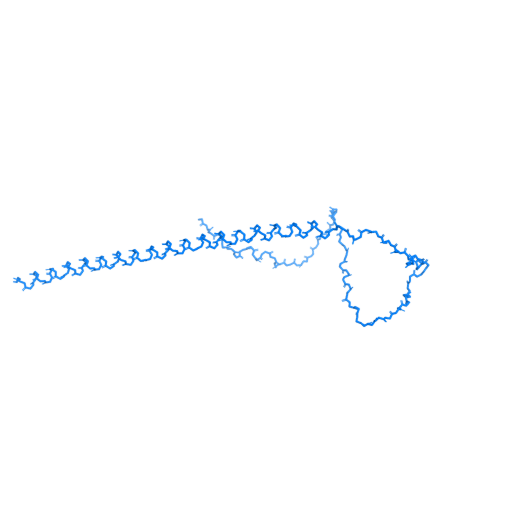1 87 ? 12.971 -6.099 -7.273 1.00 97.50 87 GLY A CA 1
ATOM 647 C C . GLY A 1 87 ? 12.276 -5.099 -6.344 1.00 97.50 87 GLY A C 1
ATOM 648 O O . GLY A 1 87 ? 11.752 -5.485 -5.302 1.00 97.50 87 GLY A O 1
ATOM 649 N N . GLU A 1 88 ? 12.184 -3.828 -6.743 1.00 97.19 88 GLU A N 1
ATOM 650 C CA . GLU A 1 88 ? 11.452 -2.811 -5.973 1.00 97.19 88 GLU A CA 1
ATOM 651 C C . GLU A 1 88 ? 9.958 -3.151 -5.831 1.00 97.19 88 GLU A C 1
ATOM 653 O O . GLU A 1 88 ? 9.383 -2.996 -4.752 1.00 97.19 88 GLU A O 1
ATOM 658 N N . ILE A 1 89 ? 9.321 -3.662 -6.891 1.00 97.62 89 ILE A N 1
ATOM 659 C CA . ILE A 1 89 ? 7.912 -4.083 -6.856 1.00 97.62 89 ILE A CA 1
ATOM 660 C C . ILE A 1 89 ? 7.706 -5.243 -5.876 1.00 97.62 89 ILE A C 1
ATOM 662 O O . ILE A 1 89 ? 6.713 -5.259 -5.144 1.00 97.62 89 ILE A O 1
ATOM 666 N N . GLU A 1 90 ? 8.611 -6.220 -5.857 1.00 97.88 90 GLU A N 1
ATOM 667 C CA . GLU A 1 90 ? 8.545 -7.341 -4.916 1.00 97.88 90 GLU A CA 1
ATOM 668 C C . GLU A 1 90 ? 8.715 -6.878 -3.467 1.00 97.88 90 GLU A C 1
ATOM 670 O O . GLU A 1 90 ? 7.945 -7.294 -2.597 1.00 97.88 90 GLU A O 1
ATOM 675 N N . GLU A 1 91 ? 9.642 -5.954 -3.219 1.00 97.00 91 GLU A N 1
ATOM 676 C CA . GLU A 1 91 ? 9.874 -5.389 -1.891 1.00 97.00 91 GLU A CA 1
ATOM 677 C C . GLU A 1 91 ? 8.649 -4.618 -1.383 1.00 97.00 91 GLU A C 1
ATOM 679 O O . GLU A 1 91 ? 8.181 -4.841 -0.264 1.00 97.00 91 GLU A O 1
ATOM 684 N N . ILE A 1 92 ? 8.057 -3.770 -2.233 1.00 97.81 92 ILE A N 1
ATOM 685 C CA . ILE A 1 92 ? 6.831 -3.029 -1.908 1.00 97.81 92 ILE A CA 1
ATOM 686 C C . ILE A 1 92 ? 5.690 -3.996 -1.583 1.00 97.81 92 ILE A C 1
ATOM 688 O O . ILE A 1 92 ? 4.956 -3.782 -0.617 1.00 97.81 92 ILE A O 1
ATOM 692 N N . ARG A 1 93 ? 5.545 -5.082 -2.352 1.00 97.88 93 ARG A N 1
ATOM 693 C CA . ARG A 1 93 ? 4.532 -6.113 -2.084 1.00 97.88 93 ARG A CA 1
ATOM 694 C C . ARG A 1 93 ? 4.771 -6.813 -0.751 1.00 97.88 93 ARG A C 1
ATOM 696 O O . ARG A 1 93 ? 3.807 -7.056 -0.027 1.00 97.88 93 ARG A O 1
ATOM 703 N N . ARG A 1 94 ? 6.026 -7.115 -0.401 1.00 97.94 94 ARG A N 1
ATOM 704 C CA . ARG A 1 94 ? 6.360 -7.724 0.894 1.00 97.94 94 ARG A CA 1
ATOM 705 C C . ARG A 1 94 ? 5.950 -6.810 2.046 1.00 97.94 94 ARG A C 1
ATOM 707 O O . ARG A 1 94 ? 5.196 -7.236 2.916 1.00 97.94 94 ARG A O 1
ATOM 714 N N . VAL A 1 95 ? 6.357 -5.543 1.990 1.00 97.88 95 VAL A N 1
ATOM 715 C CA . VAL A 1 95 ? 6.031 -4.545 3.019 1.00 97.88 95 VAL A CA 1
ATOM 716 C C . VAL A 1 95 ? 4.520 -4.321 3.127 1.00 97.88 95 VAL A C 1
ATOM 718 O O . VAL A 1 95 ? 3.983 -4.232 4.229 1.00 97.88 95 VAL A O 1
ATOM 721 N N . GLN A 1 96 ? 3.797 -4.276 2.002 1.00 97.31 96 GLN A N 1
ATOM 722 C CA . GLN A 1 96 ? 2.334 -4.176 2.018 1.00 97.31 96 GLN A CA 1
ATOM 723 C C . GLN A 1 96 ? 1.676 -5.369 2.716 1.00 97.31 96 GLN A C 1
ATOM 725 O O . GLN A 1 96 ? 0.761 -5.170 3.515 1.00 97.31 96 GLN A O 1
ATOM 730 N N . ASN A 1 97 ? 2.148 -6.589 2.450 1.00 97.94 97 ASN A N 1
ATOM 731 C CA . ASN A 1 97 ? 1.623 -7.797 3.085 1.00 97.94 97 ASN A CA 1
ATOM 732 C C . ASN A 1 97 ? 1.881 -7.804 4.598 1.00 97.94 97 ASN A C 1
ATOM 734 O O . ASN A 1 97 ? 0.977 -8.132 5.367 1.00 97.94 97 ASN A O 1
ATOM 738 N N . GLU A 1 98 ? 3.082 -7.413 5.028 1.00 97.69 98 GLU A N 1
ATOM 739 C CA . GLU A 1 98 ? 3.438 -7.293 6.448 1.00 97.69 98 GLU A CA 1
ATOM 740 C C . GLU A 1 98 ? 2.540 -6.269 7.154 1.00 97.69 98 GLU A C 1
ATOM 742 O O . GLU A 1 98 ? 1.861 -6.596 8.128 1.00 97.69 98 GLU A O 1
ATOM 747 N N . MET A 1 99 ? 2.434 -5.060 6.598 1.00 97.50 99 MET A N 1
ATOM 748 C CA . MET A 1 99 ? 1.581 -4.002 7.143 1.00 97.50 99 MET A CA 1
ATOM 749 C C . MET A 1 99 ? 0.102 -4.420 7.198 1.00 97.50 99 MET A C 1
ATOM 751 O O . MET A 1 99 ? -0.610 -4.117 8.158 1.00 97.50 99 MET A O 1
ATOM 755 N N . GLN A 1 100 ? -0.386 -5.138 6.184 1.00 97.75 100 GLN A N 1
ATOM 756 C CA . GLN A 1 100 ? -1.749 -5.660 6.180 1.00 97.75 100 GLN A CA 1
ATOM 757 C C . GLN A 1 100 ? -1.960 -6.707 7.283 1.00 97.75 100 GLN A C 1
ATOM 759 O O . GLN A 1 100 ? -3.002 -6.684 7.945 1.00 97.75 100 GLN A O 1
ATOM 764 N N . ALA A 1 101 ? -0.993 -7.601 7.499 1.00 97.44 101 ALA A N 1
ATOM 765 C CA . ALA A 1 101 ? -1.051 -8.603 8.558 1.00 97.44 101 ALA A CA 1
ATOM 766 C C . ALA A 1 101 ? -1.054 -7.954 9.953 1.00 97.44 101 ALA A C 1
ATOM 768 O O . ALA A 1 101 ? -1.870 -8.326 10.800 1.00 97.44 101 ALA A O 1
ATOM 769 N N . GLU A 1 102 ? -0.222 -6.934 10.177 1.00 97.12 102 GLU A N 1
ATOM 770 C CA . GLU A 1 102 ? -0.208 -6.172 11.431 1.00 97.12 102 GLU A CA 1
ATOM 771 C C . GLU A 1 102 ? -1.549 -5.481 11.700 1.00 97.12 102 GLU A C 1
ATOM 773 O O . GLU A 1 102 ? -2.108 -5.596 12.794 1.00 97.12 102 GLU A O 1
ATOM 778 N N . LEU A 1 103 ? -2.125 -4.825 10.688 1.00 97.69 103 LEU A N 1
ATOM 779 C CA . LEU A 1 103 ? -3.437 -4.190 10.813 1.00 97.69 103 LEU A CA 1
ATOM 780 C C . LEU A 1 103 ? -4.545 -5.202 11.124 1.00 97.69 103 LEU A C 1
ATOM 782 O O . LEU A 1 103 ? -5.452 -4.901 11.904 1.00 97.69 103 LEU A O 1
ATOM 786 N N . GLN A 1 104 ? -4.498 -6.399 10.533 1.00 97.31 104 GLN A N 1
ATOM 787 C CA . GLN A 1 104 ? -5.448 -7.460 10.867 1.00 97.31 104 GLN A CA 1
ATOM 788 C C . GLN A 1 104 ? -5.273 -7.952 12.303 1.00 97.31 104 GLN A C 1
ATOM 790 O O . GLN A 1 104 ? -6.269 -8.084 13.016 1.00 97.31 104 GLN A O 1
ATOM 795 N N . SER A 1 105 ? -4.032 -8.154 12.745 1.00 97.88 105 SER A N 1
ATOM 796 C CA . SER A 1 105 ? -3.727 -8.528 14.127 1.00 97.88 105 SER A CA 1
ATOM 797 C C . SER A 1 105 ? -4.299 -7.508 15.115 1.00 97.88 105 SER A C 1
ATOM 799 O O . SER A 1 105 ? -5.055 -7.867 16.020 1.00 97.88 105 SER A O 1
ATOM 801 N N . TYR A 1 106 ? -4.059 -6.217 14.870 1.00 97.19 106 TYR A N 1
ATOM 802 C CA . TYR A 1 106 ? -4.569 -5.135 15.709 1.00 97.19 106 TYR A CA 1
ATOM 803 C C . TYR A 1 106 ? -6.105 -5.096 15.765 1.00 97.19 106 TYR A C 1
ATOM 805 O O . TYR A 1 106 ? -6.689 -4.888 16.831 1.00 97.19 106 TYR A O 1
ATOM 813 N N . ARG A 1 107 ? -6.789 -5.342 14.636 1.00 97.19 107 ARG A N 1
ATOM 814 C CA . ARG A 1 107 ? -8.261 -5.437 14.597 1.00 97.19 107 ARG A CA 1
ATOM 815 C C . ARG A 1 107 ? -8.779 -6.572 15.476 1.00 97.19 107 ARG A C 1
ATOM 817 O O . ARG A 1 107 ? -9.698 -6.349 16.261 1.00 97.19 107 ARG A O 1
ATOM 824 N N . VAL A 1 108 ? -8.183 -7.759 15.365 1.00 97.56 108 VAL A N 1
ATOM 825 C CA . VAL A 1 108 ? -8.575 -8.936 16.156 1.00 97.56 108 VAL A CA 1
ATOM 826 C C . VAL A 1 108 ? -8.312 -8.705 17.642 1.00 97.56 108 VAL A C 1
ATOM 828 O O . VAL A 1 108 ? -9.171 -8.996 18.475 1.00 97.56 108 VAL A O 1
ATOM 831 N N . GLU A 1 109 ? -7.153 -8.147 17.994 1.00 97.12 109 GLU A N 1
ATOM 832 C CA . GLU A 1 109 ? -6.811 -7.864 19.388 1.00 97.12 109 GLU A CA 1
ATOM 833 C C . GLU A 1 109 ? -7.772 -6.842 20.011 1.00 97.12 109 GLU A C 1
ATOM 835 O O . GLU A 1 109 ? -8.259 -7.045 21.125 1.00 97.12 109 GLU A O 1
ATOM 840 N N . ASN A 1 110 ? -8.102 -5.772 19.284 1.00 96.38 110 ASN A N 1
ATOM 841 C CA . ASN A 1 110 ? -9.069 -4.783 19.752 1.00 96.38 110 ASN A CA 1
ATOM 842 C C . ASN A 1 110 ? -10.473 -5.364 19.911 1.00 96.38 110 ASN A C 1
ATOM 844 O O . ASN A 1 110 ? -11.132 -5.082 20.912 1.00 96.38 110 ASN A O 1
ATOM 848 N N . GLN A 1 111 ? -10.924 -6.198 18.972 1.00 97.19 111 GLN A N 1
ATOM 849 C CA . GLN A 1 111 ? -12.211 -6.877 19.097 1.00 97.19 111 GLN A CA 1
ATOM 850 C C . GLN A 1 111 ? -12.242 -7.768 20.346 1.00 97.19 111 GLN A C 1
ATOM 852 O O . GLN A 1 111 ? -13.177 -7.695 21.141 1.00 97.19 111 GLN A O 1
ATOM 857 N N . LYS A 1 112 ? -11.175 -8.538 20.586 1.00 97.25 112 LYS A N 1
ATOM 858 C CA . LYS A 1 112 ? -11.046 -9.374 21.785 1.00 97.25 112 LYS A CA 1
ATOM 859 C C . LYS A 1 112 ? -11.085 -8.546 23.073 1.00 97.25 112 LYS A C 1
ATOM 861 O O . LYS A 1 112 ? -11.735 -8.952 24.035 1.00 97.25 112 LYS A O 1
ATOM 866 N N . LYS A 1 113 ? -10.418 -7.386 23.099 1.00 96.88 113 LYS A N 1
ATOM 867 C CA . LYS A 1 113 ? -10.470 -6.462 24.246 1.00 96.88 113 LYS A CA 1
ATOM 868 C C . LYS A 1 113 ? -11.894 -5.961 24.497 1.00 96.88 113 LYS A C 1
ATOM 870 O O . LYS A 1 113 ? -12.339 -5.988 25.642 1.00 96.88 113 LYS A O 1
ATOM 875 N N . GLN A 1 114 ? -12.631 -5.589 23.449 1.00 95.56 114 GLN A N 1
ATOM 876 C CA . GLN A 1 114 ? -14.034 -5.172 23.577 1.00 95.56 114 GLN A CA 1
ATOM 877 C C . GLN A 1 114 ? -14.930 -6.293 24.120 1.00 95.56 114 GLN A C 1
ATOM 879 O O . GLN A 1 114 ? -15.740 -6.061 25.018 1.00 95.56 114 GLN A O 1
ATOM 884 N N . GLU A 1 115 ? -14.773 -7.518 23.618 1.00 96.19 115 GLU A N 1
ATOM 885 C CA . GLU A 1 115 ? -15.525 -8.680 24.105 1.00 96.19 115 GLU A CA 1
ATOM 886 C C . GLU A 1 115 ? -15.213 -8.982 25.575 1.00 96.19 115 GLU A C 1
ATOM 888 O O . GLU A 1 115 ? -16.111 -9.293 26.363 1.00 96.19 115 GLU A O 1
ATOM 893 N N . GLU A 1 116 ? -13.948 -8.861 25.979 1.00 96.81 116 GLU A N 1
ATOM 894 C CA . GLU A 1 116 ? -13.551 -9.066 27.366 1.00 96.81 116 GLU A CA 1
ATOM 895 C C . GLU A 1 116 ? -14.156 -8.007 28.297 1.00 96.81 116 GLU A C 1
ATOM 897 O O . GLU A 1 116 ? -14.670 -8.351 29.365 1.00 96.81 116 GLU A O 1
ATOM 902 N N . GLU A 1 117 ? -14.165 -6.737 27.894 1.00 95.81 117 GLU A N 1
ATOM 903 C CA . GLU A 1 117 ? -14.819 -5.667 28.650 1.00 95.81 117 GLU A CA 1
ATOM 904 C C . GLU A 1 117 ? -16.330 -5.883 28.769 1.00 95.81 117 GLU A C 1
ATOM 906 O O . GLU A 1 117 ? -16.877 -5.811 29.875 1.00 95.81 117 GLU A O 1
ATOM 911 N N . GLN A 1 118 ? -17.012 -6.236 27.677 1.00 95.00 118 GLN A N 1
ATOM 912 C CA . GLN A 1 118 ? -18.436 -6.584 27.721 1.00 95.00 118 GLN A CA 1
ATOM 913 C C . GLN A 1 118 ? -18.698 -7.784 28.637 1.00 95.00 118 GLN A C 1
ATOM 915 O O . GLN A 1 118 ? -19.647 -7.801 29.425 1.00 95.00 118 GLN A O 1
ATOM 920 N N . ARG A 1 119 ? -17.829 -8.793 28.607 1.00 96.62 119 ARG A N 1
ATOM 921 C CA . ARG A 1 119 ? -17.939 -9.953 29.494 1.00 96.62 119 ARG A CA 1
ATOM 922 C C . ARG A 1 119 ? -17.723 -9.581 30.963 1.00 96.62 119 ARG A C 1
ATOM 924 O O . ARG A 1 119 ? -18.371 -10.147 31.844 1.00 96.62 119 ARG A O 1
ATOM 931 N N . ARG A 1 120 ? -16.819 -8.643 31.257 1.00 96.44 120 ARG A N 1
ATOM 932 C CA . ARG A 1 120 ? -16.594 -8.132 32.619 1.00 96.44 120 ARG A CA 1
ATOM 933 C C . ARG A 1 120 ? -17.807 -7.348 33.118 1.00 96.44 120 ARG A C 1
ATOM 935 O O . ARG A 1 120 ? -18.283 -7.624 34.218 1.00 96.44 120 ARG A O 1
ATOM 942 N N . THR A 1 121 ? -18.349 -6.439 32.308 1.00 95.25 121 THR A N 1
ATOM 943 C CA . THR A 1 121 ? -19.518 -5.626 32.687 1.00 95.25 121 THR A CA 1
ATOM 944 C C . THR A 1 121 ? -20.764 -6.483 32.893 1.00 95.25 121 THR A C 1
ATOM 946 O O . THR A 1 121 ? -21.425 -6.360 33.923 1.00 95.25 121 THR A O 1
ATOM 949 N N . THR A 1 122 ? -21.048 -7.422 31.989 1.00 94.94 122 THR A N 1
ATOM 950 C CA . THR A 1 122 ? -22.178 -8.360 32.125 1.00 94.94 122 THR A CA 1
ATOM 951 C C . THR A 1 122 ? -22.052 -9.249 33.360 1.00 94.94 122 THR A C 1
ATOM 953 O O . THR A 1 122 ? -23.036 -9.450 34.070 1.00 94.94 122 THR A O 1
ATOM 956 N N . ARG A 1 123 ? -20.844 -9.733 33.683 1.00 95.62 123 ARG A N 1
ATOM 957 C CA . ARG A 1 123 ? -20.595 -10.488 34.922 1.00 95.62 123 ARG A CA 1
ATOM 958 C C . ARG A 1 123 ? -20.878 -9.667 36.173 1.00 95.62 123 ARG A C 1
ATOM 960 O O . ARG A 1 123 ? -21.482 -10.193 37.104 1.00 95.62 123 ARG A O 1
ATOM 967 N N . ILE A 1 124 ? -20.446 -8.408 36.207 1.00 95.12 124 ILE A N 1
ATOM 968 C CA . ILE A 1 124 ? -20.717 -7.512 37.338 1.00 95.12 124 ILE A CA 1
ATOM 969 C C . ILE A 1 124 ? -22.225 -7.278 37.464 1.00 95.12 124 ILE A C 1
ATOM 971 O O . ILE A 1 124 ? -22.781 -7.506 38.534 1.00 95.12 124 ILE A O 1
ATOM 975 N N . GLN A 1 125 ? -22.899 -6.935 36.362 1.00 93.81 125 GLN A N 1
ATOM 976 C CA . GLN A 1 125 ? -24.347 -6.714 36.340 1.00 93.81 125 GLN A CA 1
ATOM 977 C C . GLN A 1 125 ? -25.133 -7.940 36.814 1.00 93.81 125 GLN A C 1
ATOM 979 O O . GLN A 1 125 ? -26.074 -7.808 37.596 1.00 93.81 125 GLN A O 1
ATOM 984 N N . LEU A 1 126 ? -24.744 -9.145 36.386 1.00 94.56 126 LEU A N 1
ATOM 985 C CA . LEU A 1 126 ? -25.402 -10.376 36.816 1.00 94.56 126 LEU A CA 1
ATOM 986 C C . LEU A 1 126 ? -25.243 -10.594 38.325 1.00 94.56 126 LEU A C 1
ATOM 988 O O . LEU A 1 126 ? -26.229 -10.890 38.991 1.00 94.56 126 LEU A O 1
ATOM 992 N N . ARG A 1 127 ? -24.036 -10.383 38.870 1.00 94.50 127 ARG A N 1
ATOM 993 C CA . ARG A 1 127 ? -23.772 -10.501 40.315 1.00 94.50 127 ARG A CA 1
ATOM 994 C C . ARG A 1 127 ? -24.585 -9.491 41.122 1.00 94.50 127 ARG A C 1
ATOM 996 O O . ARG A 1 127 ? -25.189 -9.865 42.126 1.00 94.50 127 ARG A O 1
ATOM 1003 N N . SER A 1 128 ? -24.650 -8.242 40.665 1.00 93.31 128 SER A N 1
ATOM 1004 C CA . SER A 1 128 ? -25.472 -7.202 41.290 1.00 93.31 128 SER A CA 1
ATOM 1005 C C . SER A 1 128 ? -26.962 -7.552 41.253 1.00 93.31 128 SER A C 1
ATOM 1007 O O . SER A 1 128 ? -27.632 -7.434 42.275 1.00 93.31 128 SER A O 1
ATOM 1009 N N . ARG A 1 129 ? -27.481 -8.057 40.124 1.00 95.00 129 ARG A N 1
ATOM 1010 C CA . ARG A 1 129 ? -28.881 -8.510 40.021 1.00 95.00 129 ARG A CA 1
ATOM 1011 C C . ARG A 1 129 ? -29.173 -9.682 40.951 1.00 95.00 129 ARG A C 1
ATOM 1013 O O . ARG A 1 129 ? -30.171 -9.641 41.657 1.00 95.00 129 ARG A O 1
ATOM 1020 N N . THR A 1 130 ? -28.302 -10.690 41.005 1.00 91.38 130 THR A N 1
ATOM 1021 C CA . THR A 1 130 ? -28.487 -11.823 41.926 1.00 91.38 130 THR A CA 1
ATOM 1022 C C . THR A 1 130 ? -28.450 -11.395 43.389 1.00 91.38 130 THR A C 1
ATOM 1024 O O . THR A 1 130 ? -29.212 -11.927 44.183 1.00 91.38 130 THR A O 1
ATOM 1027 N N . PHE A 1 131 ? -27.604 -10.423 43.745 1.00 91.81 131 PHE A N 1
ATOM 1028 C CA . PHE A 1 131 ? -27.533 -9.902 45.109 1.00 91.81 131 PHE A CA 1
ATOM 1029 C C . PHE A 1 131 ? -28.814 -9.152 45.497 1.00 91.81 131 PHE A C 1
ATOM 1031 O O . PHE A 1 131 ? -29.346 -9.377 46.576 1.00 91.81 131 PHE A O 1
ATOM 1038 N N . LEU A 1 132 ? -29.349 -8.321 44.596 1.00 89.69 132 LEU A N 1
ATOM 1039 C CA . LEU A 1 132 ? -30.615 -7.615 44.816 1.00 89.69 132 LEU A CA 1
ATOM 1040 C C . LEU A 1 132 ? -31.823 -8.554 44.936 1.00 89.69 132 LEU A C 1
ATOM 1042 O O . LEU A 1 132 ? -32.769 -8.207 45.622 1.00 89.69 132 LEU A O 1
ATOM 1046 N N . CYS A 1 133 ? -31.812 -9.725 44.293 1.00 86.38 133 CYS A N 1
ATOM 1047 C CA . CYS A 1 133 ? -32.892 -10.711 44.428 1.00 86.38 133 CYS A CA 1
ATOM 1048 C C . CYS A 1 133 ? -32.858 -11.507 45.745 1.00 86.38 133 CYS A C 1
ATOM 1050 O O . CYS A 1 133 ? -33.802 -12.245 46.016 1.00 86.38 133 CYS A O 1
ATOM 1052 N N . LEU A 1 134 ? -31.765 -11.429 46.510 1.00 87.00 134 LEU A N 1
ATOM 1053 C CA . LEU A 1 134 ? -31.591 -12.145 47.781 1.00 87.00 134 LEU A CA 1
ATOM 1054 C C . LEU A 1 134 ? -31.873 -11.265 49.013 1.00 87.00 134 LEU A C 1
ATOM 1056 O O . LEU A 1 134 ? -31.855 -11.785 50.128 1.00 87.00 134 LEU A O 1
ATOM 1060 N N . LEU A 1 135 ? -32.100 -9.964 48.810 1.00 82.69 135 LEU A N 1
ATOM 1061 C CA . LEU A 1 135 ? -32.547 -8.986 49.810 1.00 82.69 135 LEU A CA 1
ATOM 1062 C C . LEU A 1 135 ? -34.066 -8.819 49.732 1.00 82.69 135 LEU A C 1
ATOM 1064 O O . LEU A 1 135 ? -34.677 -8.681 50.813 1.00 82.69 135 LEU A O 1
#

Sequence (135 aa):
MALLSQDDFVRARKSCHSTGEGSSSGSAHPSEYHTWSDVVGGRQRGRIYGLGSQGYAYEGNSSTSAFYDLSTGVEETVSQRVAALTGEIEEIRRVQNEMQAELQSYRVENQKKQEEEQRRTTRIQLRSRTFLCLL

pLDDT: mean 70.77, std 22.01, range [39.25, 97.94]

Radius of gyration: 38.35 Å; chains: 1; bounding box: 60×60×109 Å

Organism: NCBI:txid906689

Foldseek 3Di:
DDDDDPVVVVPPPDDDDDDDDDDDDDDDDDDDDPDDDDPPDDDDPDDDPDCPPNPPPPPDPPPPDDPPDPVPVVVVVVVVVVVVVVVVVVVVVVVVVVVVVVVVVVVVVVVVVVVVVVVVVVVVVVVVVVVVVVD

Secondary structure (DSSP, 8-state):
-PPPPTTTTTGGG---------------------------S----PPPP--GGGGGG-S--------SSSHHHHHHHHHHHHHHHHHHHHHHHHHHHHHHHHHHHHHHHHHHHHHHHHHHHHHHHHHHHHHHTT-